Protein AF-A0A2D7U5E5-F1 (afdb_monomer_lite)

Secondary structure (DSSP, 8-state):
-HHHHHHHHHHHHTTT--HHHHHHHHHHHHHHHHHHHHHHHHHHTT--S---BTB-HHHHHHHHHHHHHHHHHHHHHHHHHHHHHHHHHHHHHTT--S--TTT--

pLDDT: mean 77.69, std 7.97, range [55.5, 88.38]

Structure (mmCIF, N/CA/C/O backbone):
data_AF-A0A2D7U5E5-F1
#
_entry.id   AF-A0A2D7U5E5-F1
#
loop_
_atom_site.group_PDB
_atom_site.id
_atom_site.type_symbol
_atom_site.label_atom_id
_atom_site.label_alt_id
_atom_site.label_comp_id
_atom_site.label_asym_id
_atom_site.label_entity_id
_atom_site.label_seq_id
_atom_site.pdbx_PDB_ins_code
_atom_site.Cartn_x
_atom_site.Cartn_y
_atom_site.Cartn_z
_atom_site.occupancy
_atom_site.B_iso_or_equiv
_atom_site.auth_seq_id
_atom_site.auth_comp_id
_atom_site.auth_asym_id
_atom_site.auth_atom_id
_atom_site.pdbx_PDB_model_num
ATOM 1 N N . PHE A 1 1 ? 11.806 -0.941 8.140 1.00 59.16 1 PHE A N 1
ATOM 2 C CA . PHE A 1 1 ? 11.831 0.392 8.793 1.00 59.16 1 PHE A CA 1
ATOM 3 C C . PHE A 1 1 ? 10.786 1.384 8.269 1.00 59.16 1 PHE A C 1
ATOM 5 O O . PHE A 1 1 ? 10.451 2.296 9.017 1.00 59.16 1 PHE A O 1
ATOM 12 N N . VAL A 1 2 ? 10.256 1.236 7.044 1.00 70.12 2 VAL A N 1
ATOM 13 C CA . VAL A 1 2 ? 9.196 2.122 6.509 1.00 70.12 2 VAL A CA 1
ATOM 14 C C . VAL A 1 2 ? 7.889 1.976 7.299 1.00 70.12 2 VAL A C 1
ATOM 16 O O . VAL A 1 2 ? 7.379 2.971 7.808 1.00 70.12 2 VAL A O 1
ATOM 19 N N . ASP A 1 3 ? 7.443 0.737 7.517 1.00 69.00 3 ASP A N 1
ATOM 20 C CA . ASP A 1 3 ? 6.241 0.403 8.293 1.00 69.00 3 ASP A CA 1
ATOM 21 C C . ASP A 1 3 ? 6.200 1.069 9.681 1.00 69.00 3 ASP A C 1
ATOM 23 O O . ASP A 1 3 ? 5.261 1.784 10.012 1.00 69.00 3 ASP A O 1
ATOM 27 N N . VAL A 1 4 ? 7.284 0.950 10.456 1.00 68.31 4 VAL A N 1
ATOM 28 C CA . VAL A 1 4 ? 7.389 1.502 11.821 1.00 68.31 4 VAL A CA 1
ATOM 29 C C . VAL A 1 4 ? 7.289 3.032 11.848 1.00 68.31 4 VAL A C 1
ATOM 31 O O . VAL A 1 4 ? 6.681 3.593 12.764 1.00 68.31 4 VAL A O 1
ATOM 34 N N . ARG A 1 5 ? 7.862 3.724 10.850 1.00 75.88 5 ARG A N 1
ATOM 35 C CA . ARG A 1 5 ? 7.744 5.190 10.737 1.00 75.88 5 ARG A CA 1
ATOM 36 C C . ARG A 1 5 ? 6.327 5.609 10.385 1.00 75.88 5 ARG A C 1
ATOM 38 O O . ARG A 1 5 ? 5.827 6.565 10.968 1.00 75.88 5 ARG A O 1
ATOM 45 N N . LEU A 1 6 ? 5.680 4.888 9.474 1.00 73.56 6 LEU A N 1
ATOM 46 C CA . LEU A 1 6 ? 4.281 5.133 9.133 1.00 73.56 6 LEU A CA 1
ATOM 47 C C . LEU A 1 6 ? 3.374 4.865 10.327 1.00 73.56 6 LEU A C 1
ATOM 49 O O . LEU A 1 6 ? 2.520 5.690 10.629 1.00 73.56 6 LEU A O 1
ATOM 53 N N . PHE A 1 7 ? 3.608 3.784 11.067 1.00 73.12 7 PHE A N 1
ATOM 54 C CA . PHE A 1 7 ? 2.867 3.476 12.283 1.00 73.12 7 PHE A CA 1
ATOM 55 C C . PHE A 1 7 ? 2.932 4.625 13.301 1.00 73.12 7 PHE A C 1
ATOM 57 O O . PHE A 1 7 ? 1.900 5.034 13.833 1.00 73.12 7 PHE A O 1
ATOM 64 N N . HIS A 1 8 ? 4.121 5.194 13.536 1.00 73.19 8 HIS A N 1
ATOM 65 C CA . HIS A 1 8 ? 4.288 6.337 14.442 1.00 73.19 8 HIS A CA 1
ATOM 66 C C . HIS A 1 8 ? 3.661 7.622 13.888 1.00 73.19 8 HIS A C 1
ATOM 68 O O . HIS A 1 8 ? 2.971 8.320 14.628 1.00 73.19 8 HIS A O 1
ATOM 74 N N . PHE A 1 9 ? 3.800 7.885 12.586 1.00 78.19 9 PHE A N 1
ATOM 75 C CA . PHE A 1 9 ? 3.147 9.016 11.923 1.00 78.19 9 PHE A CA 1
ATOM 76 C C . PHE A 1 9 ? 1.619 8.969 12.089 1.00 78.19 9 PHE A C 1
ATOM 78 O O . PHE A 1 9 ? 0.993 9.948 12.500 1.00 78.19 9 PHE A O 1
ATOM 85 N N . TRP A 1 10 ? 1.003 7.812 11.836 1.00 68.94 10 TRP A N 1
ATOM 86 C CA . TRP A 1 10 ? -0.435 7.625 12.020 1.00 68.94 10 TRP A CA 1
ATOM 87 C C . TRP A 1 10 ? -0.840 7.649 13.499 1.00 68.94 10 TRP A C 1
ATOM 89 O O . TRP A 1 10 ? -1.921 8.145 13.818 1.00 68.94 10 TRP A O 1
ATOM 99 N N . LYS A 1 11 ? 0.007 7.171 14.420 1.00 73.12 11 LYS A N 1
ATOM 100 C CA . LYS A 1 11 ? -0.226 7.256 15.874 1.00 73.12 11 LYS A CA 1
ATOM 101 C C . LYS A 1 11 ? -0.315 8.709 16.353 1.00 73.12 11 LYS A C 1
ATOM 103 O O . LYS A 1 11 ? -1.259 9.032 17.072 1.00 73.12 11 LYS A O 1
ATOM 108 N N . GLU A 1 12 ? 0.606 9.571 15.921 1.00 77.19 12 GLU A N 1
ATOM 109 C CA . GLU A 1 12 ? 0.601 11.008 16.242 1.00 77.19 12 GLU A CA 1
ATOM 110 C C . GLU A 1 12 ? -0.601 11.729 15.620 1.00 77.19 12 GLU A C 1
ATOM 112 O O . GLU A 1 12 ? -1.254 12.531 16.281 1.00 77.19 12 GLU A O 1
ATOM 117 N N . ARG A 1 13 ? -0.962 11.396 14.373 1.00 75.44 13 ARG A N 1
ATOM 118 C CA . ARG A 1 13 ? -2.111 12.012 13.687 1.00 75.44 13 ARG A CA 1
ATOM 119 C C . ARG A 1 13 ? -3.470 11.580 14.229 1.00 75.44 13 ARG A C 1
ATOM 121 O O . ARG A 1 13 ? -4.410 12.366 14.188 1.00 75.44 13 ARG A O 1
ATOM 128 N N . THR A 1 14 ? -3.589 10.348 14.718 1.00 73.06 14 THR A N 1
ATOM 129 C CA . THR A 1 14 ? -4.862 9.795 15.216 1.00 73.06 14 THR A CA 1
ATOM 130 C C . THR A 1 14 ? -5.012 9.901 16.734 1.00 73.06 14 THR A C 1
ATOM 132 O O . THR A 1 14 ? -5.997 9.403 17.275 1.00 73.06 14 THR A O 1
ATOM 135 N N . ASN A 1 15 ? -4.068 10.547 17.438 1.00 71.38 15 ASN A N 1
ATOM 136 C CA . ASN A 1 15 ? -4.046 10.645 18.906 1.00 71.38 15 ASN A CA 1
ATOM 137 C C . ASN A 1 15 ? -4.216 9.285 19.604 1.00 71.38 15 ASN A C 1
ATOM 139 O O . ASN A 1 15 ? -4.892 9.181 20.622 1.00 71.38 15 ASN A O 1
ATOM 143 N N . GLY A 1 16 ? -3.676 8.212 19.023 1.00 67.19 16 GLY A N 1
ATOM 144 C CA . GLY A 1 16 ? -3.849 6.874 19.588 1.00 67.19 16 GLY A CA 1
ATOM 145 C C . GLY A 1 16 ? -5.203 6.208 19.297 1.00 67.19 16 GLY A C 1
ATOM 146 O O . GLY A 1 16 ? -5.253 4.988 19.339 1.00 67.19 16 GLY A O 1
ATOM 147 N N . LYS A 1 17 ? -6.216 6.919 18.791 1.00 67.81 17 LYS A N 1
ATOM 148 C CA . LYS A 1 17 ? -7.604 6.424 18.726 1.00 67.81 17 LYS A CA 1
ATOM 149 C C . LYS A 1 17 ? -7.942 5.445 17.599 1.00 67.81 17 LYS A C 1
ATOM 151 O O . LYS A 1 17 ? -8.953 4.775 17.701 1.00 67.81 17 LYS A O 1
ATOM 156 N N . ALA A 1 18 ? -7.154 5.375 16.525 1.00 71.06 18 ALA A N 1
ATOM 157 C CA . ALA A 1 18 ? -7.431 4.490 15.384 1.00 71.06 18 ALA A CA 1
ATOM 158 C C . ALA A 1 18 ? -6.288 3.483 15.178 1.00 71.06 18 ALA A C 1
ATOM 160 O O . ALA A 1 18 ? -5.384 3.696 14.359 1.00 71.06 18 ALA A O 1
ATOM 161 N N . LEU A 1 19 ? -6.292 2.405 15.969 1.00 71.94 19 LEU A N 1
ATOM 162 C CA . LEU A 1 19 ? -5.295 1.331 15.889 1.00 71.94 19 LEU A CA 1
ATOM 163 C C . LEU A 1 19 ? -5.440 0.546 14.577 1.00 71.94 19 LEU A C 1
ATOM 165 O O . LEU A 1 19 ? -4.445 0.190 13.944 1.00 71.94 19 LEU A O 1
ATOM 169 N N . TRP A 1 20 ? -6.680 0.353 14.129 1.00 73.06 20 TRP A N 1
ATOM 170 C CA . TRP A 1 20 ? -6.985 -0.312 12.868 1.00 73.06 20 TRP A CA 1
ATOM 171 C C . TRP A 1 20 ? -6.378 0.408 11.656 1.00 73.06 20 TRP A C 1
ATOM 173 O O . TRP A 1 20 ? -5.681 -0.207 10.842 1.00 73.06 20 TRP A O 1
ATOM 183 N N . LEU A 1 21 ? -6.602 1.725 11.574 1.00 72.50 21 LEU A N 1
ATOM 184 C CA . LEU A 1 21 ? -6.154 2.549 10.453 1.00 72.50 21 LEU A CA 1
ATOM 185 C C . LEU A 1 21 ? -4.629 2.573 10.352 1.00 72.50 21 LEU A C 1
ATOM 187 O O . LEU A 1 21 ? -4.084 2.472 9.256 1.00 72.50 21 LEU A O 1
ATOM 191 N N . ARG A 1 22 ? -3.926 2.671 11.488 1.00 76.88 22 ARG A N 1
ATOM 192 C CA . ARG A 1 22 ? -2.458 2.678 11.469 1.00 76.88 22 ARG A CA 1
ATOM 193 C C . ARG A 1 22 ? -1.872 1.317 11.098 1.00 76.88 22 ARG A C 1
ATOM 195 O O . ARG A 1 22 ? -0.890 1.310 10.373 1.00 76.88 22 ARG A O 1
ATOM 202 N N . ASN A 1 23 ? -2.469 0.205 11.541 1.00 76.00 23 ASN A N 1
ATOM 203 C CA . ASN A 1 23 ? -1.944 -1.140 11.276 1.00 76.00 23 ASN A CA 1
ATOM 204 C C . ASN A 1 23 ? -2.142 -1.554 9.807 1.00 76.00 23 ASN A C 1
ATOM 206 O O . ASN A 1 23 ? -1.215 -2.014 9.141 1.00 76.00 23 ASN A O 1
ATOM 210 N N . ASN A 1 24 ? -3.341 -1.325 9.266 1.00 77.69 24 ASN A N 1
ATOM 211 C CA . ASN A 1 24 ? -3.626 -1.607 7.858 1.00 77.69 24 ASN A CA 1
ATOM 212 C C . ASN A 1 24 ? -2.959 -0.586 6.932 1.00 77.69 24 ASN A C 1
ATOM 214 O O . ASN A 1 24 ? -2.395 -0.956 5.907 1.00 77.69 24 ASN A O 1
ATOM 218 N N . GLY A 1 25 ? -2.963 0.696 7.308 1.00 80.38 25 GLY A N 1
ATOM 219 C CA . GLY A 1 25 ? -2.333 1.755 6.526 1.00 80.38 25 GLY A CA 1
ATOM 220 C C . GLY A 1 25 ? -0.817 1.593 6.416 1.00 80.38 25 GLY A C 1
ATOM 221 O O . GLY A 1 25 ? -0.269 1.745 5.326 1.00 80.38 25 GLY A O 1
ATOM 222 N N . SER A 1 26 ? -0.127 1.246 7.508 1.00 79.56 26 SER A N 1
ATOM 223 C CA . SER A 1 26 ? 1.320 1.011 7.464 1.00 79.56 26 SER A CA 1
ATOM 224 C C . SER A 1 26 ? 1.665 -0.226 6.625 1.00 79.56 26 SER A C 1
ATOM 226 O O . SER A 1 26 ? 2.585 -0.165 5.804 1.00 79.56 26 SER A O 1
ATOM 228 N N . THR A 1 27 ? 0.853 -1.284 6.725 1.00 82.62 27 THR A N 1
ATOM 229 C CA . THR A 1 27 ? 0.982 -2.499 5.911 1.00 82.62 27 THR A CA 1
ATOM 230 C C . THR A 1 27 ? 0.804 -2.204 4.421 1.00 82.62 27 THR A C 1
ATOM 232 O O . THR A 1 27 ? 1.676 -2.552 3.625 1.00 82.62 27 THR A O 1
ATOM 235 N N . LEU A 1 28 ? -0.270 -1.504 4.034 1.00 81.75 28 LEU A N 1
ATOM 236 C CA . LEU A 1 28 ? -0.538 -1.140 2.638 1.00 81.75 28 LEU A CA 1
ATOM 237 C C . LEU A 1 28 ? 0.591 -0.285 2.053 1.00 81.75 28 LEU A C 1
ATOM 239 O O . LEU A 1 28 ? 1.126 -0.593 0.991 1.00 81.75 28 LEU A O 1
ATOM 243 N N . VAL A 1 29 ? 1.028 0.756 2.763 1.00 83.75 29 VAL A N 1
ATOM 244 C CA . VAL A 1 29 ? 2.105 1.620 2.259 1.00 83.75 29 VAL A CA 1
ATOM 245 C C . VAL A 1 29 ? 3.434 0.861 2.170 1.00 83.75 29 VAL A C 1
ATOM 247 O O . VAL A 1 29 ? 4.186 1.042 1.213 1.00 83.75 29 VAL A O 1
ATOM 250 N N . SER A 1 30 ? 3.721 -0.035 3.115 1.00 84.94 30 SER A N 1
ATOM 251 C CA . SER A 1 30 ? 4.926 -0.867 3.058 1.00 84.94 30 SER A CA 1
ATOM 252 C C . SER A 1 30 ? 4.895 -1.836 1.877 1.00 84.94 30 SER A C 1
ATOM 254 O O . SER A 1 30 ? 5.906 -1.987 1.194 1.00 84.94 30 SER A O 1
ATOM 256 N N . GLN A 1 31 ? 3.737 -2.433 1.582 1.00 81.69 31 GLN A N 1
ATOM 257 C CA . GLN A 1 31 ? 3.546 -3.285 0.406 1.00 81.69 31 GLN A CA 1
ATOM 258 C C . GLN A 1 31 ? 3.690 -2.507 -0.905 1.00 81.69 31 GLN A C 1
ATOM 260 O O . GLN A 1 31 ? 4.231 -3.049 -1.869 1.00 81.69 31 GLN A O 1
ATOM 265 N N . LEU A 1 32 ? 3.256 -1.244 -0.956 1.00 85.56 32 LEU A N 1
ATOM 266 C CA . LEU A 1 32 ? 3.466 -0.383 -2.121 1.00 85.56 32 LEU A CA 1
ATOM 267 C C . LEU A 1 32 ? 4.957 -0.126 -2.361 1.00 85.56 32 LEU A C 1
ATOM 269 O O . LEU A 1 32 ? 5.432 -0.245 -3.490 1.00 85.56 32 LEU A O 1
ATOM 273 N N . VAL A 1 33 ? 5.709 0.196 -1.306 1.00 86.56 33 VAL A N 1
ATOM 274 C CA . VAL A 1 33 ? 7.158 0.430 -1.408 1.00 86.56 33 VAL A CA 1
ATOM 275 C C . VAL A 1 33 ? 7.897 -0.854 -1.796 1.00 86.56 33 VAL A C 1
ATOM 277 O O . VAL A 1 33 ? 8.752 -0.813 -2.677 1.00 86.56 33 VAL A O 1
ATOM 280 N N . ASP A 1 34 ? 7.537 -1.989 -1.197 1.00 87.56 34 ASP A N 1
ATOM 281 C CA . ASP A 1 34 ? 8.089 -3.313 -1.512 1.00 87.56 34 ASP A CA 1
ATOM 282 C C . ASP A 1 34 ? 7.850 -3.704 -2.977 1.00 87.56 34 ASP A C 1
ATOM 284 O O . ASP A 1 34 ? 8.795 -3.966 -3.718 1.00 87.56 34 ASP A O 1
ATOM 288 N N . THR A 1 35 ? 6.593 -3.666 -3.431 1.00 84.88 35 THR A N 1
ATOM 289 C CA . THR A 1 35 ? 6.239 -3.996 -4.823 1.00 84.88 35 THR A CA 1
ATOM 290 C C . THR A 1 35 ? 6.899 -3.054 -5.823 1.00 84.88 35 THR A C 1
ATOM 292 O O . THR A 1 35 ? 7.392 -3.512 -6.852 1.00 84.88 35 THR A O 1
ATOM 295 N N . SER A 1 36 ? 6.984 -1.761 -5.503 1.00 85.12 36 SER A N 1
ATOM 296 C CA . SER A 1 36 ? 7.701 -0.786 -6.329 1.00 85.12 36 SER A CA 1
ATOM 297 C C . SER A 1 36 ? 9.189 -1.113 -6.426 1.00 85.12 36 SER A C 1
ATOM 299 O O . SER A 1 36 ? 9.740 -1.127 -7.524 1.00 85.12 36 SER A O 1
ATOM 301 N N . ALA A 1 37 ? 9.840 -1.425 -5.302 1.00 87.69 37 ALA A N 1
ATOM 302 C CA . ALA A 1 37 ? 11.249 -1.801 -5.281 1.00 87.69 37 ALA A CA 1
ATOM 303 C C . ALA A 1 37 ? 11.503 -3.079 -6.091 1.00 87.69 37 ALA A C 1
ATOM 305 O O . ALA A 1 37 ? 12.417 -3.096 -6.911 1.00 87.69 37 ALA A O 1
ATOM 306 N N . VAL A 1 38 ? 10.669 -4.113 -5.927 1.00 87.19 38 VAL A N 1
ATOM 307 C CA . VAL A 1 38 ? 10.775 -5.365 -6.693 1.00 87.19 38 VAL A CA 1
ATOM 308 C C . VAL A 1 38 ? 10.647 -5.100 -8.192 1.00 87.19 38 VAL A C 1
ATOM 310 O O . VAL A 1 38 ? 11.521 -5.512 -8.946 1.00 87.19 38 VAL A O 1
ATOM 313 N N . VAL A 1 39 ? 9.621 -4.365 -8.636 1.00 85.19 39 VAL A N 1
ATOM 314 C CA . VAL A 1 39 ? 9.423 -4.077 -10.068 1.00 85.19 39 VAL A CA 1
ATOM 315 C C . VAL A 1 39 ? 10.581 -3.257 -10.640 1.00 85.19 39 VAL A C 1
ATOM 317 O O . VAL A 1 39 ? 11.089 -3.577 -11.715 1.00 85.19 39 VAL A O 1
ATOM 320 N N . LEU A 1 40 ? 11.045 -2.231 -9.923 1.00 85.00 40 LEU A N 1
ATOM 321 C CA . LEU A 1 40 ? 12.165 -1.404 -10.375 1.00 85.00 40 LEU A CA 1
ATOM 322 C C . LEU A 1 40 ? 13.472 -2.207 -10.442 1.00 85.00 40 LEU A C 1
ATOM 324 O O . LEU A 1 40 ? 14.181 -2.126 -11.442 1.00 85.00 40 LEU A O 1
ATOM 328 N N . ILE A 1 41 ? 13.779 -3.024 -9.431 1.00 85.88 41 ILE A N 1
ATOM 329 C CA . ILE A 1 41 ? 14.981 -3.872 -9.418 1.00 85.88 41 ILE A CA 1
ATOM 330 C C . ILE A 1 41 ? 14.904 -4.924 -10.528 1.00 85.88 41 ILE A C 1
ATOM 332 O O . ILE A 1 41 ? 15.856 -5.080 -11.292 1.00 85.88 41 ILE A O 1
ATOM 336 N N . SER A 1 42 ? 13.773 -5.615 -10.678 1.00 84.19 42 SER A N 1
ATOM 337 C CA . SER A 1 42 ? 13.580 -6.5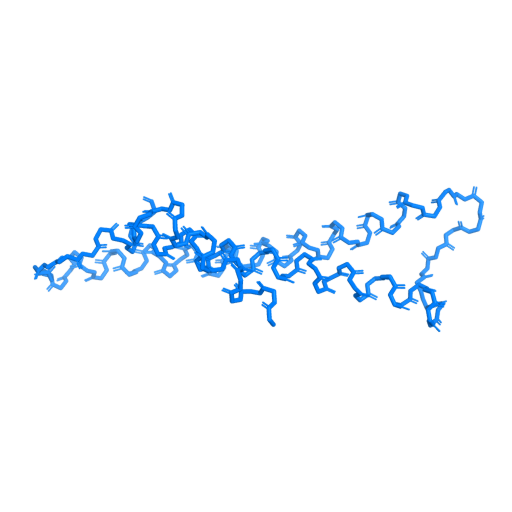98 -11.749 1.00 84.19 42 SER A CA 1
ATOM 338 C C . SER A 1 42 ? 13.738 -5.984 -13.140 1.00 84.19 42 SER A C 1
ATOM 340 O O . SER A 1 42 ? 14.190 -6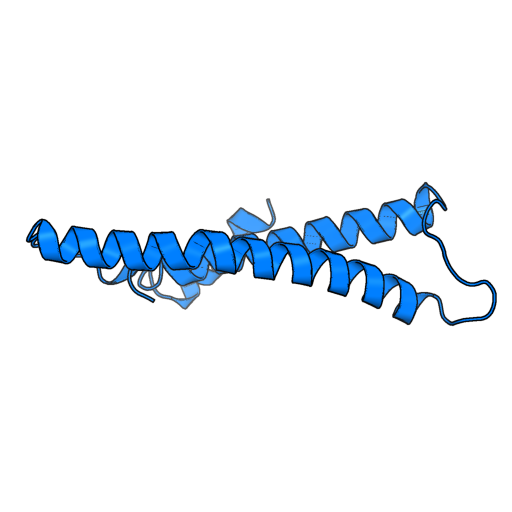.668 -14.060 1.00 84.19 42 SER A O 1
ATOM 342 N N . HIS A 1 43 ? 13.402 -4.701 -13.300 1.00 81.56 43 HIS A N 1
ATOM 343 C CA . HIS A 1 43 ? 13.560 -3.997 -14.563 1.00 81.56 43 HIS A CA 1
ATOM 344 C C . HIS A 1 43 ? 15.013 -3.579 -14.799 1.00 81.56 43 HIS A C 1
ATOM 346 O O . HIS A 1 43 ? 15.608 -3.997 -15.787 1.00 81.56 43 HIS A O 1
ATOM 352 N N . TYR A 1 44 ? 15.590 -2.794 -13.885 1.00 79.38 44 TYR A N 1
ATOM 353 C CA . TYR A 1 44 ? 16.898 -2.168 -14.085 1.00 79.38 44 TYR A CA 1
ATOM 354 C C . TYR A 1 44 ? 18.077 -3.107 -13.825 1.00 79.38 44 TYR A C 1
ATOM 356 O O . TYR A 1 44 ? 19.088 -3.021 -14.516 1.00 79.38 44 TYR A O 1
ATOM 364 N N . ALA A 1 45 ? 17.970 -3.999 -12.837 1.00 77.44 45 ALA A N 1
ATOM 365 C CA . ALA A 1 45 ? 19.066 -4.888 -12.457 1.00 77.44 45 ALA A CA 1
ATOM 366 C C . ALA A 1 45 ? 19.017 -6.226 -13.203 1.00 77.44 45 ALA A C 1
ATOM 368 O O . ALA A 1 45 ? 20.061 -6.761 -13.563 1.00 77.44 45 ALA A O 1
ATOM 369 N N . ALA A 1 46 ? 17.818 -6.764 -13.445 1.00 75.38 46 ALA A N 1
ATOM 370 C CA . ALA A 1 46 ? 17.665 -8.119 -13.971 1.00 75.38 46 ALA A CA 1
ATOM 371 C C . ALA A 1 46 ? 17.179 -8.174 -15.434 1.00 75.38 46 ALA A C 1
ATOM 373 O O . ALA A 1 46 ? 17.362 -9.200 -16.081 1.00 75.38 46 ALA A O 1
ATOM 374 N N . HIS A 1 47 ? 16.583 -7.097 -15.972 1.00 71.88 47 HIS A N 1
ATOM 375 C CA . HIS A 1 47 ? 15.984 -7.052 -17.320 1.00 71.88 47 HIS A CA 1
ATOM 376 C C . HIS A 1 47 ? 14.986 -8.199 -17.605 1.00 71.88 47 HIS A C 1
ATOM 378 O O . HIS A 1 47 ? 14.764 -8.573 -18.752 1.00 71.88 47 HIS A O 1
ATOM 384 N N . VAL A 1 48 ? 14.364 -8.762 -16.560 1.00 70.62 48 VAL A N 1
ATOM 385 C CA . VAL A 1 48 ? 13.482 -9.946 -16.666 1.00 70.62 48 VAL A CA 1
ATOM 386 C C . VAL A 1 48 ? 12.035 -9.555 -16.988 1.00 70.62 48 VAL A C 1
ATOM 388 O O . VAL A 1 48 ? 11.238 -10.388 -17.413 1.00 70.62 48 VAL A O 1
ATOM 391 N N . LEU A 1 49 ? 11.667 -8.288 -16.784 1.00 73.00 49 LEU A N 1
ATOM 392 C CA . LEU A 1 49 ? 10.300 -7.828 -17.014 1.00 73.00 49 LEU A CA 1
ATOM 393 C C . LEU A 1 49 ? 9.967 -7.805 -18.516 1.00 73.00 49 LEU A C 1
ATOM 395 O O . LEU A 1 49 ? 10.710 -7.195 -19.289 1.00 73.00 49 LEU A O 1
ATOM 399 N N . PRO A 1 50 ? 8.838 -8.411 -18.936 1.00 71.06 50 PRO A N 1
ATOM 400 C CA . PRO A 1 50 ? 8.399 -8.388 -20.322 1.00 71.06 50 PRO A CA 1
ATOM 401 C C . PRO A 1 50 ? 7.919 -6.977 -20.676 1.00 71.06 50 PRO A C 1
ATOM 403 O O . PRO A 1 50 ? 6.772 -6.609 -20.428 1.00 71.06 50 PRO A O 1
ATOM 406 N N . ILE A 1 51 ? 8.824 -6.174 -21.233 1.00 76.06 51 ILE A N 1
ATOM 407 C CA . ILE A 1 51 ? 8.555 -4.807 -21.684 1.00 76.06 51 ILE A CA 1
ATOM 408 C C . ILE A 1 51 ? 8.501 -4.801 -23.201 1.00 76.06 51 ILE A C 1
ATOM 410 O O . ILE A 1 51 ? 9.364 -5.358 -23.882 1.00 76.06 51 ILE A O 1
ATOM 414 N N . ARG A 1 52 ? 7.472 -4.155 -23.743 1.00 75.25 52 ARG A N 1
ATOM 415 C CA . ARG A 1 52 ? 7.302 -4.009 -25.185 1.00 75.25 52 ARG A CA 1
ATOM 416 C C . ARG A 1 52 ? 8.269 -2.955 -25.704 1.00 75.25 52 ARG A C 1
ATOM 418 O O . ARG A 1 52 ? 8.140 -1.771 -25.386 1.00 75.25 52 ARG A O 1
ATOM 425 N N . ALA A 1 53 ? 9.227 -3.392 -26.516 1.00 66.44 53 ALA A N 1
ATOM 426 C CA . ALA A 1 53 ? 10.126 -2.499 -27.232 1.00 66.44 53 ALA A CA 1
ATOM 427 C C . ALA A 1 53 ? 9.309 -1.654 -28.229 1.00 66.44 53 ALA A C 1
ATOM 429 O O . ALA A 1 53 ? 8.789 -2.183 -29.207 1.00 66.44 53 ALA A O 1
ATOM 430 N N . GLY A 1 54 ? 9.153 -0.357 -27.947 1.00 72.75 54 GLY A N 1
ATOM 431 C CA . GLY A 1 54 ? 8.379 0.587 -28.770 1.00 72.75 54 GLY A CA 1
ATOM 432 C C . GLY A 1 54 ? 7.325 1.388 -28.000 1.00 72.75 54 GLY A C 1
ATOM 433 O O . GLY A 1 54 ? 6.873 2.420 -28.487 1.00 72.75 54 GLY A O 1
ATOM 434 N N . GLU A 1 55 ? 6.974 0.967 -26.784 1.00 79.56 55 GLU A N 1
ATOM 435 C CA . GLU A 1 55 ? 6.077 1.708 -25.894 1.00 79.56 55 GLU A CA 1
ATOM 436 C C . GLU A 1 55 ? 6.860 2.406 -24.769 1.00 79.56 55 GLU A C 1
ATOM 438 O O . GLU A 1 55 ? 7.971 2.008 -24.409 1.00 79.56 55 GLU A O 1
ATOM 443 N N . ALA A 1 56 ? 6.273 3.449 -24.175 1.00 80.56 56 ALA A N 1
ATOM 444 C CA . ALA A 1 56 ? 6.874 4.121 -23.028 1.00 80.56 56 ALA A CA 1
ATOM 445 C C . ALA A 1 56 ? 7.022 3.143 -21.847 1.00 80.56 56 ALA A C 1
ATOM 447 O O . ALA A 1 56 ? 6.093 2.413 -21.497 1.00 80.56 56 ALA A O 1
ATOM 448 N N . VAL A 1 57 ? 8.195 3.143 -21.215 1.00 80.38 57 VAL A N 1
ATOM 449 C CA . VAL A 1 57 ? 8.540 2.216 -20.122 1.00 80.38 57 VAL A CA 1
ATOM 450 C C . VAL A 1 57 ? 7.798 2.562 -18.824 1.00 80.38 57 VAL A C 1
ATOM 452 O O . VAL A 1 57 ? 7.323 1.678 -18.118 1.00 80.38 57 VAL A O 1
ATOM 455 N N . LEU A 1 58 ? 7.638 3.856 -18.531 1.00 79.69 58 LEU A N 1
ATOM 456 C CA . LEU A 1 58 ? 6.995 4.363 -17.310 1.00 79.69 58 LEU A CA 1
ATOM 457 C C . LEU A 1 58 ? 5.560 3.830 -17.094 1.00 79.69 58 LEU A C 1
ATOM 459 O O . LEU A 1 58 ? 5.298 3.300 -16.014 1.00 79.69 58 LEU A O 1
ATOM 463 N N . PRO A 1 59 ? 4.641 3.896 -18.081 1.00 83.88 59 PRO A N 1
ATOM 464 C CA . PRO A 1 59 ? 3.297 3.324 -17.948 1.00 83.88 59 PRO A CA 1
ATOM 465 C C . PRO A 1 59 ? 3.294 1.809 -17.728 1.00 83.88 59 PRO A C 1
ATOM 467 O O . PRO A 1 59 ? 2.487 1.306 -16.950 1.00 83.88 59 PRO A O 1
ATOM 470 N N . GLN A 1 60 ? 4.209 1.081 -18.375 1.00 83.19 60 GLN A N 1
ATOM 471 C CA . GLN A 1 60 ? 4.313 -0.374 -18.245 1.00 83.19 60 GLN A CA 1
ATOM 472 C C . GLN A 1 60 ? 4.766 -0.771 -16.833 1.00 83.19 60 GLN A C 1
ATOM 474 O O . GLN A 1 60 ? 4.135 -1.612 -16.196 1.00 83.19 60 GLN A O 1
ATOM 479 N N . LEU A 1 61 ? 5.802 -0.115 -16.297 1.00 83.38 61 LEU A N 1
ATOM 480 C CA . LEU A 1 61 ? 6.241 -0.319 -14.911 1.00 83.38 61 LEU A CA 1
ATOM 481 C C . LEU A 1 61 ? 5.148 0.068 -13.912 1.00 83.38 61 LEU A C 1
ATOM 483 O O . LEU A 1 61 ? 4.894 -0.672 -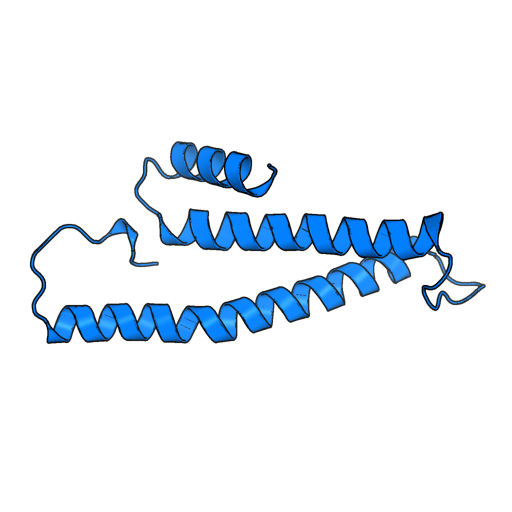12.963 1.00 83.38 61 LEU A O 1
ATOM 487 N N . GLY A 1 62 ? 4.463 1.188 -14.157 1.00 84.94 62 GLY A N 1
ATOM 488 C CA . GLY A 1 62 ? 3.312 1.612 -13.366 1.00 84.94 62 GLY A CA 1
ATOM 489 C C . GLY A 1 62 ? 2.210 0.552 -13.335 1.00 84.94 62 GLY A C 1
ATOM 490 O O . GLY A 1 62 ? 1.688 0.261 -12.264 1.00 84.94 62 GLY A O 1
ATOM 491 N N . ALA A 1 63 ? 1.909 -0.089 -14.468 1.00 86.19 63 ALA A N 1
ATOM 492 C CA . ALA A 1 63 ? 0.931 -1.171 -14.543 1.00 86.19 63 ALA A CA 1
ATOM 493 C C . ALA A 1 63 ? 1.370 -2.428 -13.768 1.00 86.19 63 ALA A C 1
ATOM 495 O O . ALA A 1 63 ? 0.542 -3.039 -13.089 1.00 86.19 63 ALA A O 1
ATOM 496 N N . PHE A 1 64 ? 2.654 -2.800 -13.800 1.00 84.88 64 PHE A N 1
ATOM 497 C CA . PHE A 1 64 ? 3.177 -3.922 -13.004 1.00 84.88 64 PHE A CA 1
ATOM 498 C C . PHE A 1 64 ? 3.113 -3.651 -11.497 1.00 84.88 64 PHE A C 1
ATOM 500 O O . PHE A 1 64 ? 2.665 -4.508 -10.736 1.00 84.88 64 PHE A O 1
ATOM 507 N N . ILE A 1 65 ? 3.501 -2.448 -11.065 1.00 87.06 65 ILE A N 1
ATOM 508 C CA . ILE A 1 65 ? 3.397 -2.044 -9.656 1.00 87.06 65 ILE A CA 1
ATOM 509 C C . ILE A 1 65 ? 1.928 -1.997 -9.241 1.00 87.06 65 ILE A C 1
ATOM 511 O O . ILE A 1 65 ? 1.567 -2.587 -8.229 1.00 87.06 65 ILE A O 1
ATOM 515 N N . ALA A 1 66 ? 1.072 -1.345 -10.031 1.00 86.75 66 ALA A N 1
ATOM 516 C CA . ALA A 1 66 ? -0.343 -1.186 -9.717 1.00 86.75 66 ALA A CA 1
ATOM 517 C C . ALA A 1 66 ? -1.075 -2.529 -9.658 1.00 86.75 66 ALA A C 1
ATOM 519 O O . ALA A 1 66 ? -1.830 -2.752 -8.720 1.00 86.75 66 ALA A O 1
ATOM 520 N N . SER A 1 67 ? -0.837 -3.438 -10.606 1.00 85.50 67 SER A N 1
ATOM 521 C CA . SER A 1 67 ? -1.454 -4.771 -10.596 1.00 85.50 67 SER A CA 1
ATOM 522 C C . SER A 1 67 ? -0.981 -5.615 -9.411 1.00 85.50 67 SER A C 1
ATOM 524 O O . SER A 1 67 ? -1.814 -6.175 -8.698 1.00 85.50 67 SER A O 1
ATOM 526 N N . GLY A 1 68 ? 0.329 -5.654 -9.141 1.00 85.19 68 GLY A N 1
ATOM 527 C CA . GLY A 1 68 ? 0.887 -6.381 -7.998 1.00 85.19 68 GLY A CA 1
ATOM 528 C C . GLY A 1 68 ? 0.434 -5.810 -6.652 1.00 85.19 68 GLY A C 1
ATOM 529 O O . GLY A 1 68 ? 0.076 -6.562 -5.745 1.00 85.19 68 GLY A O 1
ATOM 530 N N . TYR A 1 69 ? 0.397 -4.483 -6.530 1.00 87.12 69 TYR A N 1
ATOM 531 C CA . TYR A 1 69 ? -0.104 -3.792 -5.347 1.00 87.12 69 TYR A CA 1
ATOM 532 C C . TYR A 1 69 ? -1.608 -4.002 -5.157 1.00 87.12 69 TYR A C 1
ATOM 534 O O . TYR A 1 69 ? -2.025 -4.365 -4.064 1.00 87.12 69 TYR A O 1
ATOM 542 N N . LEU A 1 70 ? -2.419 -3.828 -6.206 1.00 88.38 70 LEU A N 1
ATOM 543 C CA . LEU A 1 70 ? -3.872 -3.986 -6.132 1.00 88.38 70 LEU A CA 1
ATOM 544 C C . LEU A 1 70 ? -4.252 -5.418 -5.759 1.00 88.38 70 LEU A C 1
ATOM 546 O O . LEU A 1 70 ? -5.122 -5.607 -4.916 1.00 88.38 70 LEU A O 1
ATOM 550 N N . PHE A 1 71 ? -3.572 -6.418 -6.322 1.00 87.56 71 PHE A N 1
ATOM 551 C CA . PHE A 1 71 ? -3.773 -7.811 -5.935 1.00 87.56 71 PHE A CA 1
ATOM 552 C C . PHE A 1 71 ? -3.470 -8.034 -4.447 1.00 87.56 71 PHE A C 1
ATOM 554 O O . PHE A 1 71 ? -4.314 -8.569 -3.730 1.00 87.56 71 PHE A O 1
ATOM 561 N N . LYS A 1 72 ? -2.307 -7.571 -3.960 1.00 84.69 72 LYS A N 1
ATOM 562 C CA . LYS A 1 72 ? -1.936 -7.677 -2.537 1.00 84.69 72 LYS A CA 1
ATOM 563 C C . LYS A 1 72 ? -2.915 -6.928 -1.630 1.00 84.69 72 LYS A C 1
ATOM 565 O O . LYS A 1 72 ? -3.291 -7.456 -0.590 1.00 84.69 72 LYS A O 1
ATOM 570 N N . ALA A 1 73 ? -3.354 -5.738 -2.031 1.00 84.75 73 ALA A N 1
ATOM 571 C CA . ALA A 1 73 ? -4.298 -4.929 -1.272 1.00 84.75 73 ALA A CA 1
ATOM 572 C C . ALA A 1 73 ? -5.678 -5.593 -1.201 1.00 84.75 73 ALA A C 1
ATOM 574 O O . ALA A 1 73 ? -6.252 -5.681 -0.121 1.00 84.75 73 ALA A O 1
ATOM 575 N N . LEU A 1 74 ? -6.201 -6.103 -2.321 1.00 87.00 74 LEU A N 1
ATOM 576 C CA . LEU A 1 74 ? -7.478 -6.820 -2.350 1.00 87.00 74 LEU A CA 1
ATOM 577 C C . LEU A 1 74 ? -7.420 -8.116 -1.543 1.00 87.00 74 LEU A C 1
ATOM 579 O O . LEU A 1 74 ? -8.354 -8.384 -0.796 1.00 87.00 74 LEU A O 1
ATOM 583 N N . ALA A 1 75 ? -6.329 -8.880 -1.647 1.00 86.06 75 ALA A N 1
ATOM 584 C CA . ALA A 1 75 ? -6.111 -10.064 -0.820 1.00 86.06 75 ALA A CA 1
ATOM 585 C C . ALA A 1 75 ? -6.077 -9.693 0.670 1.00 86.06 75 ALA A C 1
ATOM 587 O O . AL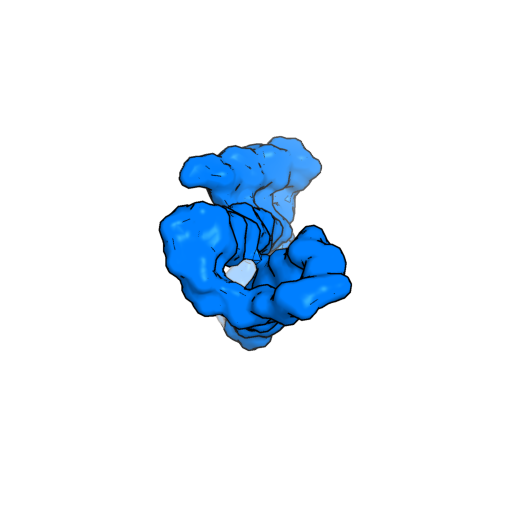A A 1 75 ? -6.815 -10.267 1.462 1.00 86.06 75 ALA A O 1
ATOM 588 N N . ALA A 1 76 ? -5.325 -8.650 1.037 1.00 81.69 76 ALA A N 1
ATOM 589 C CA . ALA A 1 76 ? -5.287 -8.155 2.407 1.00 81.69 76 ALA A CA 1
ATOM 590 C C . ALA A 1 76 ? -6.677 -7.722 2.891 1.00 81.69 76 ALA A C 1
ATOM 592 O O . ALA A 1 76 ? -7.074 -8.093 3.987 1.00 81.69 76 ALA A O 1
ATOM 593 N N . PHE A 1 77 ? -7.466 -6.995 2.098 1.00 82.25 77 PHE A N 1
ATOM 594 C CA . PHE A 1 77 ? -8.835 -6.651 2.491 1.00 82.25 77 PHE A CA 1
ATOM 595 C C . PHE A 1 77 ? -9.736 -7.883 2.616 1.00 82.25 77 PHE A C 1
ATOM 597 O O . PHE A 1 77 ? -10.486 -7.975 3.586 1.00 82.25 77 PHE A O 1
ATOM 604 N N . ALA A 1 78 ? -9.644 -8.830 1.682 1.00 85.31 78 ALA A N 1
ATOM 605 C CA . ALA A 1 78 ? -10.412 -10.069 1.712 1.00 85.31 78 ALA A CA 1
ATOM 606 C C . ALA A 1 78 ? -10.094 -10.917 2.949 1.00 85.31 78 ALA A C 1
ATOM 608 O O . ALA A 1 78 ? -11.011 -11.491 3.524 1.00 85.31 78 ALA A O 1
ATOM 609 N N . ASP A 1 79 ? -8.837 -10.937 3.392 1.00 78.44 79 ASP A N 1
ATOM 610 C CA . ASP A 1 79 ? -8.430 -11.648 4.602 1.00 78.44 79 ASP A CA 1
ATOM 611 C C . ASP A 1 79 ? -8.793 -10.857 5.866 1.00 78.44 79 ASP A C 1
ATOM 613 O O . ASP A 1 79 ? -9.335 -11.413 6.816 1.00 78.44 79 ASP A O 1
ATOM 617 N N . THR A 1 80 ? -8.554 -9.544 5.898 1.00 80.44 80 THR A N 1
ATOM 618 C CA . THR A 1 80 ? -8.662 -8.754 7.138 1.00 80.44 80 THR A CA 1
ATOM 619 C C . THR A 1 80 ? -10.108 -8.388 7.489 1.00 80.44 80 THR A C 1
ATOM 621 O O . THR A 1 80 ? -10.458 -8.363 8.669 1.00 80.44 80 THR A O 1
ATOM 624 N N . LEU A 1 81 ? -10.973 -8.126 6.498 1.00 79.38 81 LEU A N 1
ATOM 625 C CA . LEU A 1 81 ? -12.377 -7.740 6.723 1.00 79.38 81 LEU A CA 1
ATOM 626 C C . LEU A 1 81 ? -13.196 -8.811 7.468 1.00 79.38 81 LEU A C 1
ATOM 628 O O . LEU A 1 81 ? -13.865 -8.448 8.442 1.00 79.38 81 LEU A O 1
ATOM 632 N N . PRO A 1 82 ? -13.115 -10.111 7.117 1.00 80.94 82 PRO A N 1
ATOM 633 C CA . PRO A 1 82 ? -13.755 -11.173 7.886 1.00 80.94 82 PRO A CA 1
ATOM 634 C C . PRO A 1 82 ? -13.281 -11.229 9.338 1.00 80.94 82 PRO A C 1
ATOM 636 O O . PRO A 1 82 ? -14.108 -11.386 10.229 1.00 80.94 82 PRO A O 1
ATOM 639 N N . PHE A 1 83 ? -11.982 -11.050 9.604 1.00 81.50 83 PHE A N 1
ATOM 640 C CA . PHE A 1 83 ? -11.453 -11.067 10.974 1.00 81.50 83 PHE A CA 1
ATOM 641 C C . PHE A 1 83 ? -11.918 -9.865 11.803 1.00 81.50 83 PHE A C 1
ATOM 643 O O . PHE A 1 83 ? -12.208 -10.015 12.989 1.00 81.50 83 PHE A O 1
ATOM 650 N N . ILE A 1 84 ? -12.038 -8.680 11.205 1.00 77.31 84 ILE A N 1
ATOM 651 C CA . ILE A 1 84 ? -12.570 -7.498 11.905 1.00 77.31 84 ILE A CA 1
ATOM 652 C C . ILE A 1 84 ? -14.040 -7.719 12.257 1.00 77.31 84 ILE A C 1
ATOM 654 O O . ILE A 1 84 ? -14.450 -7.488 13.391 1.00 77.31 84 ILE A O 1
ATOM 658 N N . TRP A 1 85 ? -14.824 -8.222 11.305 1.00 81.00 85 TRP A N 1
ATOM 659 C CA . TRP A 1 85 ? -16.229 -8.523 11.547 1.00 81.00 85 TRP A CA 1
ATOM 660 C C . TRP A 1 85 ? -16.404 -9.633 12.592 1.00 81.00 85 TRP A C 1
ATOM 662 O O . TRP A 1 85 ? -17.201 -9.496 13.517 1.00 81.00 85 TRP A O 1
ATOM 672 N N . LEU A 1 86 ? -15.599 -10.693 12.506 1.00 82.44 86 LEU A N 1
ATOM 673 C CA . LEU A 1 86 ? -15.604 -11.806 13.449 1.00 82.44 86 LEU A CA 1
ATOM 674 C C . LEU A 1 86 ? -15.221 -11.359 14.865 1.00 82.44 86 LEU A C 1
ATOM 676 O O . LEU A 1 86 ? -15.871 -11.764 15.824 1.00 82.44 86 LEU A O 1
ATOM 680 N N . THR A 1 87 ? -14.194 -10.517 15.011 1.00 81.00 87 THR A N 1
ATOM 681 C CA . THR A 1 87 ? -13.783 -9.995 16.325 1.00 81.00 87 THR A CA 1
ATOM 682 C C . THR A 1 87 ? -14.830 -9.056 16.918 1.00 81.00 87 THR A C 1
ATOM 684 O O . THR A 1 87 ? -15.062 -9.120 18.122 1.00 81.00 87 THR A O 1
ATOM 687 N N . ALA A 1 88 ? -15.514 -8.248 16.099 1.00 78.81 88 ALA A N 1
ATOM 688 C CA . ALA A 1 88 ? -16.654 -7.449 16.544 1.00 78.81 88 ALA A CA 1
ATOM 689 C C . ALA A 1 88 ? -17.815 -8.339 17.027 1.00 78.81 88 ALA A C 1
ATOM 691 O O . ALA A 1 88 ? -18.304 -8.154 18.138 1.00 78.81 88 ALA A O 1
ATOM 692 N N . TRP A 1 89 ? -18.187 -9.358 16.245 1.00 81.69 89 TRP A N 1
ATOM 693 C CA . TRP A 1 89 ? -19.259 -10.293 16.596 1.00 81.69 89 TRP A CA 1
ATOM 694 C C . TRP A 1 89 ? -18.961 -11.102 17.870 1.00 81.69 89 TRP A C 1
ATOM 696 O O . TRP A 1 89 ? -19.807 -11.198 18.757 1.00 81.69 89 TRP A O 1
ATOM 706 N N . LEU A 1 90 ? -17.745 -11.644 18.005 1.00 83.75 90 LEU A N 1
ATOM 707 C CA . LEU A 1 90 ? -17.316 -12.370 19.207 1.00 83.75 90 LEU A CA 1
ATOM 708 C C . LEU A 1 90 ? -17.345 -11.484 20.450 1.00 83.75 90 LEU A C 1
ATOM 710 O O . LEU A 1 90 ? -17.691 -11.954 21.528 1.00 83.75 90 LEU A O 1
ATOM 714 N N . ARG A 1 91 ? -16.976 -10.210 20.314 1.00 77.31 91 ARG A N 1
ATOM 715 C CA . ARG A 1 91 ? -16.933 -9.275 21.437 1.00 77.31 91 ARG A CA 1
ATOM 716 C C . ARG A 1 91 ? -18.321 -8.980 21.998 1.00 77.31 91 ARG A C 1
ATOM 718 O O . ARG A 1 91 ? -18.458 -8.927 23.219 1.00 77.31 91 ARG A O 1
ATOM 725 N N . ASP A 1 92 ? -19.315 -8.850 21.122 1.00 79.81 92 ASP A N 1
ATOM 726 C CA . ASP A 1 92 ? -20.720 -8.718 21.514 1.00 79.81 92 ASP A CA 1
ATOM 727 C C . ASP A 1 92 ? -21.233 -10.014 22.163 1.00 79.81 92 ASP A C 1
ATOM 729 O O . ASP A 1 92 ? -21.923 -9.960 23.177 1.00 79.81 92 ASP A O 1
ATOM 733 N N . TRP A 1 93 ? -20.837 -11.182 21.641 1.00 81.88 93 TRP A N 1
ATOM 734 C CA . TRP A 1 93 ? -21.220 -12.484 22.204 1.00 81.88 93 TRP A CA 1
ATOM 735 C C . TRP A 1 93 ? -20.598 -12.771 23.584 1.00 81.88 93 TRP A C 1
ATOM 737 O O . TRP A 1 93 ? -21.229 -13.409 24.421 1.00 81.88 93 TRP A O 1
ATOM 747 N N . LEU A 1 94 ? -19.372 -12.297 23.833 1.00 84.69 94 LEU A N 1
ATOM 748 C CA . LEU A 1 94 ? -18.641 -12.471 25.098 1.00 84.69 94 LEU A CA 1
ATOM 749 C C . LEU A 1 94 ? -18.923 -11.375 26.146 1.00 84.69 94 LEU A C 1
ATOM 751 O O . LEU A 1 94 ? -18.303 -11.404 27.208 1.00 84.69 94 LEU A O 1
ATOM 755 N N . GLU A 1 95 ? -19.805 -10.408 25.859 1.00 79.00 95 GLU A N 1
ATOM 756 C CA . GLU A 1 95 ? -20.168 -9.291 26.755 1.00 79.00 95 GLU A CA 1
ATOM 757 C C . GLU A 1 95 ? -18.954 -8.565 27.379 1.00 79.00 95 GLU A C 1
ATOM 759 O O . GLU A 1 95 ? -18.967 -8.141 28.538 1.00 79.00 95 GLU A O 1
ATOM 764 N 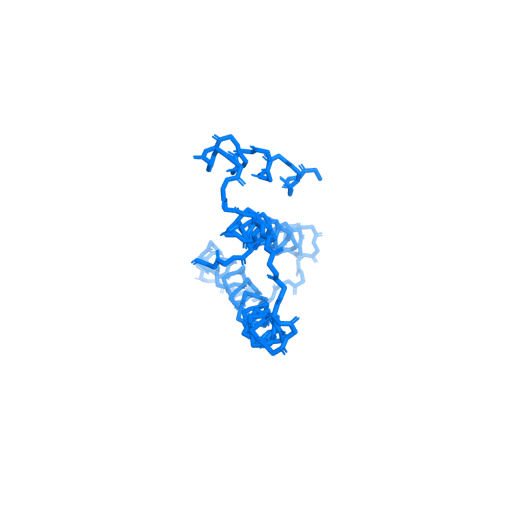N . ILE A 1 96 ? -17.865 -8.415 26.614 1.00 76.25 96 ILE A N 1
ATOM 765 C CA . ILE A 1 96 ? -16.612 -7.846 27.130 1.00 76.25 96 ILE A CA 1
ATOM 766 C C . ILE A 1 96 ? -16.798 -6.347 27.419 1.00 76.25 96 ILE A C 1
ATOM 768 O O . ILE A 1 96 ? -16.709 -5.510 26.516 1.00 76.25 96 ILE A O 1
ATOM 772 N N . GLN A 1 97 ? -16.999 -5.990 28.691 1.00 57.72 97 GLN A N 1
ATOM 773 C CA . GLN A 1 97 ? -17.053 -4.598 29.149 1.00 57.72 97 GLN A CA 1
ATOM 774 C C . GLN A 1 97 ? -15.640 -3.999 29.250 1.00 57.72 97 GLN A C 1
ATOM 776 O O . GLN A 1 97 ? -14.842 -4.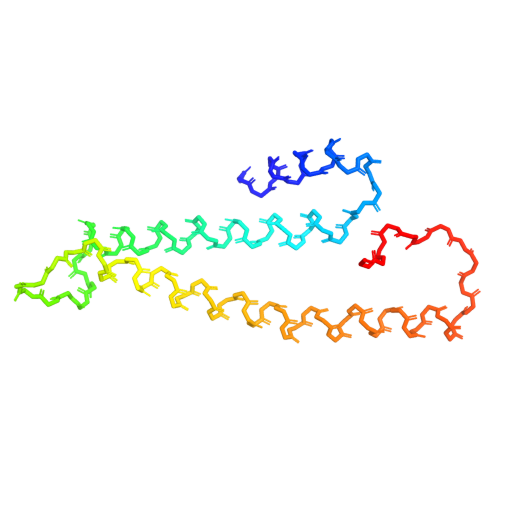399 30.095 1.00 57.72 97 GLN A O 1
ATOM 781 N N . GLY A 1 98 ? -15.313 -3.031 28.386 1.00 65.81 98 GLY A N 1
ATOM 782 C CA . GLY A 1 98 ? -14.029 -2.318 28.429 1.00 65.81 98 GLY A CA 1
ATOM 783 C C . GLY A 1 98 ? -13.675 -1.562 27.146 1.00 65.81 98 GLY A C 1
ATOM 784 O O . GLY A 1 98 ? -14.326 -1.726 26.115 1.00 65.81 98 GLY A O 1
ATOM 785 N N . ASP A 1 99 ? -12.650 -0.710 27.207 1.00 64.25 99 ASP A N 1
ATOM 786 C CA . ASP A 1 99 ? -12.236 0.189 26.123 1.00 64.25 99 ASP A CA 1
ATOM 787 C C . ASP A 1 99 ? -11.631 -0.595 24.941 1.00 64.25 99 ASP A C 1
ATOM 789 O O . ASP A 1 99 ? -10.576 -1.213 25.040 1.00 64.25 99 ASP A O 1
ATOM 793 N N . GLY A 1 100 ? -12.353 -0.620 23.821 1.00 57.38 100 GLY A N 1
ATOM 794 C CA . GLY A 1 100 ? -11.949 -1.272 22.566 1.00 57.38 100 GLY A CA 1
ATOM 795 C C . GLY A 1 100 ? -12.352 -0.457 21.343 1.00 57.38 100 GLY A C 1
ATOM 796 O O . GLY A 1 100 ? -12.375 -0.969 20.226 1.00 57.38 100 GLY A O 1
ATOM 797 N N . LYS A 1 101 ? -12.681 0.825 21.555 1.00 58.88 101 LYS A N 1
ATOM 798 C CA . LYS A 1 101 ? -13.086 1.757 20.494 1.00 58.88 101 LYS A CA 1
ATOM 799 C C . LYS A 1 101 ? -11.982 1.974 19.462 1.00 58.88 101 LYS A C 1
ATOM 801 O O . LYS A 1 101 ? -12.279 2.344 18.340 1.00 58.88 101 LYS A O 1
ATOM 806 N N . GLU A 1 102 ? -10.730 1.697 19.825 1.00 61.03 102 GLU A N 1
ATOM 807 C CA . GLU A 1 102 ? -9.581 1.834 18.928 1.00 61.03 102 GLU A CA 1
ATOM 808 C C . GLU A 1 102 ? -9.433 0.688 17.915 1.00 61.03 102 GLU A C 1
ATOM 810 O O . GLU A 1 102 ? -8.684 0.816 16.941 1.00 61.03 102 GLU A O 1
ATOM 815 N N . ILE A 1 103 ? -10.127 -0.431 18.166 1.00 62.19 103 ILE A N 1
ATOM 816 C CA . ILE A 1 103 ? -10.126 -1.652 17.346 1.00 62.19 103 ILE A CA 1
ATOM 817 C C . ILE A 1 103 ? -11.218 -1.576 16.264 1.00 62.19 103 ILE A C 1
ATOM 819 O O . ILE A 1 103 ? -11.100 -2.221 15.224 1.00 62.19 103 ILE A O 1
ATOM 823 N N . MET A 1 104 ? -12.268 -0.782 16.502 1.00 59.00 104 MET A N 1
ATOM 824 C CA . MET A 1 104 ? -13.372 -0.581 15.564 1.00 59.00 104 MET A CA 1
ATOM 825 C C . MET A 1 104 ? -12.975 0.409 14.447 1.00 59.00 104 MET A C 1
ATOM 827 O O . MET A 1 104 ? -12.256 1.371 14.734 1.00 59.00 104 MET A O 1
ATOM 831 N N . PRO A 1 105 ? -13.382 0.157 13.185 1.00 55.50 105 PRO A N 1
ATOM 832 C CA . PRO A 1 105 ? -13.120 1.043 12.048 1.00 55.50 105 PRO A CA 1
ATOM 833 C C . PRO A 1 105 ? -13.870 2.380 12.128 1.00 55.50 105 PRO A C 1
ATOM 835 O O . PRO A 1 105 ? -14.953 2.432 12.756 1.00 55.50 105 PRO A O 1
#

Foldseek 3Di:
DQLVVQLVVVCVVVVNQANPCSNLVSVLVVLLVVLLVVLVCCVPVVVPDPDDDPDDPVVVSVCSSCVSSVVVSVVCCVVVVVVLVVVVVVCVVVVDPDDDSNSHD

Sequence (105 aa):
FVDVRLFHFWKERTNGKALWLRNNGSTLVSQLVDTSAVVLISHYAAHVLPIRAGEAVLPQLGAFIASGYLFKALAAFADTLPFIWLTAWLRDWLEIQGDGKEIMP

Radius of gyration: 18.68 Å; chains: 1; bounding box: 40×24×58 Å